Protein AF-A0A564TDM3-F1 (afdb_monomer)

Mean predicted aligned error: 14.75 Å

Radius of gyration: 19.2 Å; Cα contacts (8 Å, |Δi|>4): 178; chains: 1; bounding box: 32×37×48 Å

Solvent-accessible surface area (backbone atoms only — not comparable to full-atom values): 8973 Å² total; per-residue (Å²): 132,65,80,48,92,46,61,39,41,30,39,30,50,83,59,34,82,77,45,63,42,58,82,88,81,58,97,75,57,78,70,56,68,69,58,54,53,51,52,49,53,51,41,54,48,50,57,72,68,67,81,63,77,47,34,25,38,40,30,36,26,40,37,51,51,100,85,69,52,74,49,75,46,82,72,44,74,41,56,67,60,94,50,59,89,57,76,43,84,41,90,66,89,73,80,58,78,89,43,50,63,51,26,69,74,68,53,49,24,60,62,58,33,54,48,37,70,76,42,52,84,82,59,66,82,75,80,62,85,91,64,90,82,78,84,86,52,85,86,72,74,82,125

Sequence (143 aa):
MQLGTREIRHIILNNQVVNSSRALHSLKHTVPKSHKNIAIHMVDHIRRLGVFPANYALDLGEFIDSNGNSYIDIVELNPISCSMCYVNNSIYADVVPEIGECQRQLMMGAEFCYDAIANPKNYDMLRISNKSYTYTSDNQSQS

pLDDT: mean 72.7, std 16.94, range [35.62, 96.5]

Structure (mmCIF, N/CA/C/O backbone):
data_AF-A0A564TDM3-F1
#
_entry.id   AF-A0A564TDM3-F1
#
loop_
_atom_site.group_PDB
_atom_site.id
_atom_site.type_symbol
_atom_site.label_atom_id
_atom_site.label_alt_id
_atom_site.label_comp_id
_atom_site.label_asym_id
_atom_site.label_entity_id
_atom_site.label_seq_id
_atom_site.pdbx_PDB_ins_code
_atom_site.Cartn_x
_atom_site.Cartn_y
_atom_site.Cartn_z
_atom_site.occupancy
_atom_site.B_iso_or_equiv
_atom_site.auth_seq_id
_atom_site.auth_comp_id
_atom_site.auth_asym_id
_atom_site.auth_atom_id
_atom_site.pdbx_PDB_model_num
ATOM 1 N N . MET A 1 1 ? 19.210 -10.056 -0.519 1.00 41.56 1 MET A N 1
ATOM 2 C CA . MET A 1 1 ? 18.163 -9.198 -1.107 1.00 41.56 1 MET A CA 1
ATOM 3 C C . MET A 1 1 ? 18.502 -7.774 -0.705 1.00 41.56 1 MET A C 1
ATOM 5 O O . MET A 1 1 ? 18.620 -7.525 0.487 1.00 41.56 1 MET A O 1
ATOM 9 N N . GLN A 1 2 ? 18.814 -6.894 -1.654 1.00 42.28 2 GLN A N 1
ATOM 10 C CA . GLN A 1 2 ? 19.109 -5.495 -1.338 1.00 42.28 2 GLN A CA 1
ATOM 11 C C . GLN A 1 2 ? 17.776 -4.743 -1.288 1.00 42.28 2 GLN A C 1
ATOM 13 O O . GLN A 1 2 ? 17.009 -4.815 -2.246 1.00 42.28 2 GLN A O 1
ATOM 18 N N . LEU A 1 3 ? 17.482 -4.085 -0.163 1.00 49.91 3 LEU A N 1
ATOM 19 C CA . LEU A 1 3 ? 16.330 -3.187 -0.049 1.00 49.91 3 LEU A CA 1
ATOM 20 C C . LEU A 1 3 ? 16.433 -2.111 -1.142 1.00 49.91 3 LEU A C 1
ATOM 22 O O . LEU A 1 3 ? 17.522 -1.594 -1.405 1.00 49.91 3 LEU A O 1
ATOM 26 N N . GLY A 1 4 ? 15.312 -1.852 -1.817 1.00 53.44 4 GLY A N 1
ATOM 27 C CA . GLY A 1 4 ? 15.249 -1.021 -3.015 1.00 53.44 4 GLY A CA 1
ATOM 28 C C . GLY A 1 4 ? 15.828 0.381 -2.826 1.00 53.44 4 GLY A C 1
ATOM 29 O O . GLY A 1 4 ? 15.706 0.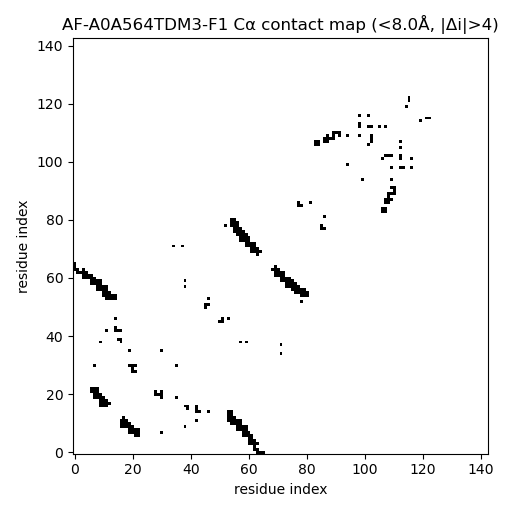987 -1.766 1.00 53.44 4 GLY A O 1
ATOM 30 N N . THR A 1 5 ? 16.464 0.925 -3.864 1.00 60.72 5 THR A N 1
ATOM 31 C CA . THR A 1 5 ? 17.122 2.248 -3.809 1.00 60.72 5 THR A CA 1
ATOM 32 C C . THR A 1 5 ? 16.169 3.408 -4.103 1.00 60.72 5 THR A C 1
ATOM 34 O O . THR A 1 5 ? 16.536 4.579 -3.957 1.00 60.72 5 THR A O 1
ATOM 37 N N . ARG A 1 6 ? 14.935 3.106 -4.527 1.00 75.44 6 ARG A N 1
ATOM 38 C CA . ARG A 1 6 ? 13.932 4.101 -4.895 1.00 75.44 6 ARG A CA 1
ATOM 39 C C . ARG A 1 6 ? 12.549 3.697 -4.414 1.00 75.44 6 ARG A C 1
ATOM 41 O O . ARG A 1 6 ? 11.948 2.778 -4.956 1.00 75.44 6 ARG A O 1
ATOM 48 N N . GLU A 1 7 ? 12.036 4.479 -3.475 1.00 80.38 7 GLU A N 1
ATOM 49 C CA . GLU A 1 7 ? 10.676 4.357 -2.962 1.00 80.38 7 GLU A CA 1
ATOM 50 C C . GLU A 1 7 ? 9.810 5.544 -3.406 1.00 80.38 7 GLU A C 1
ATOM 52 O O . GLU A 1 7 ? 10.275 6.695 -3.494 1.00 80.38 7 GLU A O 1
ATOM 57 N N . ILE A 1 8 ? 8.550 5.257 -3.730 1.00 85.94 8 ILE A N 1
ATOM 58 C CA . ILE A 1 8 ? 7.543 6.238 -4.124 1.00 85.94 8 ILE A CA 1
ATOM 59 C C . ILE A 1 8 ? 6.241 5.944 -3.387 1.00 85.94 8 ILE A C 1
ATOM 61 O O . ILE A 1 8 ? 5.686 4.855 -3.505 1.00 85.94 8 ILE A O 1
ATOM 65 N N . ARG A 1 9 ? 5.719 6.971 -2.715 1.00 88.50 9 ARG A N 1
ATOM 66 C CA . ARG A 1 9 ? 4.422 6.943 -2.052 1.00 88.50 9 ARG A CA 1
ATOM 67 C C . ARG A 1 9 ? 3.323 7.400 -2.990 1.00 88.50 9 ARG A C 1
ATOM 69 O O . ARG A 1 9 ? 3.391 8.489 -3.569 1.00 88.50 9 ARG A O 1
ATOM 76 N N . HIS A 1 10 ? 2.276 6.601 -3.087 1.00 90.06 10 HIS A N 1
ATOM 77 C CA . HIS A 1 10 ? 1.046 6.906 -3.796 1.00 90.06 10 HIS A CA 1
ATOM 78 C C . HIS A 1 10 ? -0.093 7.063 -2.791 1.00 90.06 10 HIS A C 1
ATOM 80 O O . HIS A 1 10 ? -0.281 6.223 -1.918 1.00 90.06 10 HIS A O 1
ATOM 86 N N . ILE A 1 11 ? -0.871 8.137 -2.919 1.00 90.06 11 ILE A N 1
ATOM 87 C CA . ILE A 1 11 ? -2.081 8.323 -2.112 1.00 90.06 11 ILE A CA 1
ATOM 88 C C . ILE A 1 11 ? -3.262 7.806 -2.913 1.00 90.06 11 ILE A C 1
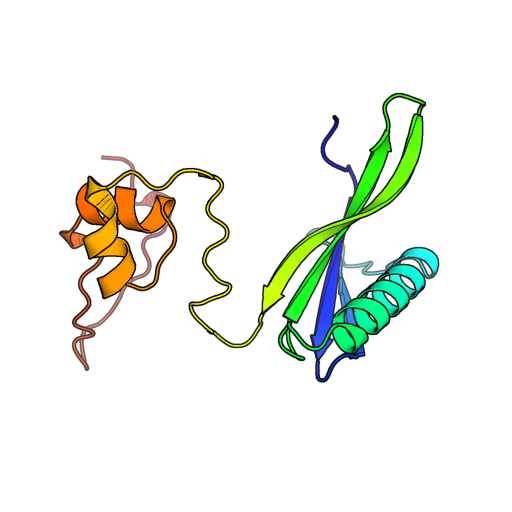ATOM 90 O O . ILE A 1 11 ? -3.494 8.266 -4.037 1.00 90.06 11 ILE A O 1
ATOM 94 N N . ILE A 1 12 ? -3.982 6.852 -2.333 1.00 92.88 12 ILE A N 1
ATOM 95 C CA . ILE A 1 12 ? -5.149 6.215 -2.926 1.00 92.88 12 ILE A CA 1
ATOM 96 C C . ILE A 1 12 ? -6.389 6.706 -2.195 1.00 92.88 12 ILE A C 1
ATOM 98 O O . ILE A 1 12 ? -6.484 6.557 -0.978 1.00 92.88 12 ILE A O 1
ATOM 102 N N . LEU A 1 13 ? -7.335 7.283 -2.934 1.00 87.69 13 LEU A N 1
ATOM 103 C CA . LEU A 1 13 ? -8.655 7.654 -2.427 1.00 87.69 13 LEU A CA 1
ATOM 104 C C . LEU A 1 13 ? -9.726 7.065 -3.338 1.00 87.69 13 LEU A C 1
ATOM 106 O O . LEU A 1 13 ? -9.625 7.170 -4.558 1.00 87.69 13 LEU A O 1
ATOM 110 N N . ASN A 1 14 ? -10.752 6.450 -2.755 1.00 89.44 14 ASN A N 1
ATOM 111 C CA . ASN A 1 14 ? -11.838 5.779 -3.468 1.00 89.44 14 ASN A CA 1
ATOM 112 C C . ASN A 1 14 ? -11.329 4.802 -4.546 1.00 89.44 14 ASN A C 1
ATOM 114 O O . ASN A 1 14 ? -11.867 4.748 -5.653 1.00 89.44 14 ASN A O 1
ATOM 118 N N . ASN A 1 15 ? -10.285 4.030 -4.224 1.00 91.31 15 ASN A N 1
ATOM 119 C CA . ASN A 1 15 ? -9.597 3.114 -5.142 1.00 91.31 15 ASN A CA 1
ATOM 120 C C . ASN A 1 15 ? -8.989 3.795 -6.384 1.00 91.31 15 ASN A C 1
ATOM 122 O O . ASN A 1 15 ? -8.912 3.187 -7.453 1.00 91.31 15 ASN A O 1
ATOM 126 N N . GLN A 1 16 ? -8.579 5.059 -6.271 1.00 92.19 16 GLN A N 1
ATOM 127 C CA . GLN A 1 16 ? -7.915 5.800 -7.340 1.00 92.19 16 GLN A CA 1
ATOM 128 C C . GLN A 1 16 ? -6.617 6.423 -6.841 1.00 92.19 16 GLN A C 1
ATOM 130 O O . GLN A 1 16 ? -6.569 6.993 -5.753 1.00 92.19 16 GLN A O 1
ATOM 135 N N . VAL A 1 17 ? -5.567 6.357 -7.662 1.00 91.56 17 VAL A N 1
ATOM 136 C CA . VAL A 1 17 ? -4.304 7.059 -7.400 1.00 91.56 17 VAL A CA 1
ATOM 137 C C . VAL A 1 17 ? -4.537 8.563 -7.569 1.00 91.56 17 VAL A C 1
ATOM 139 O O . VAL A 1 17 ? -4.666 9.042 -8.694 1.00 91.56 17 VAL A O 1
ATOM 142 N N . VAL A 1 18 ? -4.575 9.316 -6.468 1.00 88.19 18 VAL A N 1
ATOM 143 C CA . VAL A 1 18 ? -4.819 10.773 -6.486 1.00 88.19 18 VAL A CA 1
ATOM 144 C C . VAL A 1 18 ? -3.543 11.599 -6.370 1.00 88.19 18 VAL A C 1
ATOM 146 O O . VAL A 1 18 ? -3.475 12.720 -6.870 1.00 88.19 18 VAL A O 1
ATOM 149 N N . ASN A 1 19 ? -2.510 11.059 -5.724 1.00 84.88 19 ASN A N 1
ATOM 150 C CA . ASN A 1 19 ? -1.219 11.723 -5.589 1.00 84.88 19 ASN A CA 1
ATOM 151 C C . ASN A 1 19 ? -0.080 10.708 -5.700 1.00 84.88 19 ASN A C 1
ATOM 153 O O . ASN A 1 19 ? -0.256 9.514 -5.460 1.00 84.88 19 ASN A O 1
ATOM 157 N N . SER A 1 20 ? 1.094 11.170 -6.116 1.00 84.06 20 SER A N 1
ATOM 158 C CA . SER A 1 20 ? 2.308 10.360 -6.145 1.00 84.06 20 SER A CA 1
ATOM 159 C C . SER A 1 20 ? 3.494 11.255 -5.825 1.00 84.06 20 SER A C 1
ATOM 161 O O . SER A 1 20 ? 3.733 12.239 -6.527 1.00 84.06 20 SER A O 1
ATOM 163 N N . SER A 1 21 ? 4.245 10.902 -4.791 1.00 76.38 21 SER A N 1
ATOM 164 C CA . SER A 1 21 ? 5.345 11.705 -4.266 1.00 76.38 21 SER A CA 1
ATOM 165 C C . SER A 1 21 ? 6.500 10.819 -3.811 1.00 76.38 21 SER A C 1
ATOM 167 O O . SER A 1 21 ? 6.296 9.692 -3.376 1.00 76.38 21 SER A O 1
ATOM 169 N N . ARG A 1 22 ? 7.727 11.336 -3.893 1.00 65.62 22 ARG A N 1
ATOM 170 C CA . ARG A 1 22 ? 8.914 10.705 -3.294 1.00 65.62 22 ARG A CA 1
ATOM 171 C C . ARG A 1 22 ? 9.129 11.228 -1.873 1.00 65.62 22 ARG A C 1
ATOM 173 O O . ARG A 1 22 ? 8.736 12.361 -1.592 1.00 65.62 22 ARG A O 1
ATOM 180 N N . ALA A 1 23 ? 9.814 10.456 -1.031 1.00 55.00 23 ALA A N 1
ATOM 181 C CA . ALA A 1 23 ? 10.218 10.887 0.304 1.00 55.00 23 ALA A CA 1
ATOM 182 C C . ALA A 1 23 ? 11.107 12.158 0.263 1.00 55.00 23 ALA A C 1
ATOM 184 O O . ALA A 1 23 ? 12.242 12.155 -0.213 1.00 55.00 23 ALA A O 1
ATOM 185 N N . LEU A 1 24 ? 10.498 13.260 0.708 1.00 50.69 24 LEU A N 1
ATOM 186 C CA . LEU A 1 24 ? 10.999 14.467 1.389 1.00 50.69 24 LEU A CA 1
ATOM 187 C C . LEU A 1 24 ? 12.228 15.288 0.934 1.00 50.69 24 LEU A C 1
ATOM 189 O O . LEU A 1 24 ? 12.356 16.400 1.437 1.00 50.69 24 LEU A O 1
ATOM 193 N N . HIS A 1 25 ? 13.076 14.891 -0.022 1.00 43.53 25 HIS A N 1
ATOM 194 C CA . HIS A 1 25 ? 14.299 15.680 -0.321 1.00 43.53 25 HIS A CA 1
ATOM 195 C C . HIS A 1 25 ? 14.393 16.339 -1.705 1.00 43.53 25 HIS A C 1
ATOM 197 O O . HIS A 1 25 ? 15.445 16.864 -2.066 1.00 43.53 25 HIS A O 1
ATOM 203 N N . SER A 1 26 ? 13.320 16.384 -2.500 1.00 41.25 26 SER A N 1
ATOM 204 C CA . SER A 1 26 ? 13.369 17.104 -3.779 1.00 41.25 26 SER A CA 1
ATOM 205 C C . SER A 1 26 ? 12.060 17.796 -4.128 1.00 41.25 26 SER A C 1
ATOM 207 O O . SER A 1 26 ? 11.044 17.138 -4.323 1.00 41.25 26 SER A O 1
ATOM 209 N N . LEU A 1 27 ? 12.135 19.118 -4.323 1.00 42.25 27 LEU A N 1
ATOM 210 C CA . LEU A 1 27 ? 11.079 19.955 -4.910 1.00 42.25 27 LEU A CA 1
ATOM 211 C C . LEU A 1 27 ?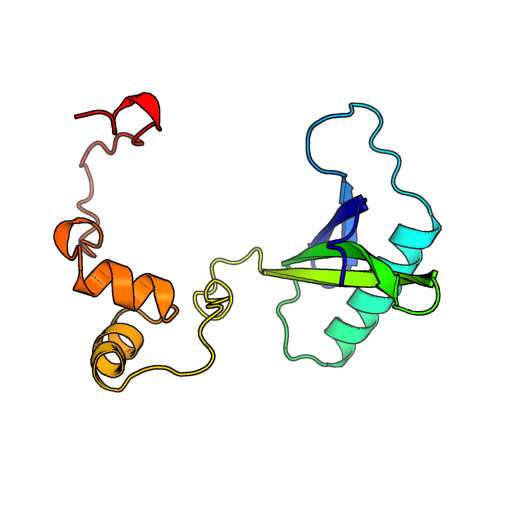 10.688 19.510 -6.336 1.00 42.25 27 LEU A C 1
ATOM 213 O O . LEU A 1 27 ? 9.633 19.888 -6.843 1.00 42.25 27 LEU A O 1
ATOM 217 N N . LYS A 1 28 ? 11.518 18.689 -7.003 1.00 46.53 28 LYS A N 1
ATOM 218 C CA . LYS A 1 28 ? 11.173 18.023 -8.267 1.00 46.53 28 LYS A CA 1
ATOM 219 C C . LYS A 1 28 ? 10.505 16.675 -7.980 1.00 46.53 28 LYS A C 1
ATOM 221 O O . LYS A 1 28 ? 11.125 15.616 -8.046 1.00 46.53 28 LYS A O 1
ATOM 226 N N . HIS A 1 29 ? 9.201 16.720 -7.727 1.00 55.22 29 HIS A N 1
ATOM 227 C CA . HIS A 1 29 ? 8.339 15.552 -7.504 1.00 55.22 29 HIS A CA 1
ATOM 228 C C . HIS A 1 29 ? 7.927 14.831 -8.804 1.00 55.22 29 HIS A C 1
ATOM 230 O O . HIS A 1 29 ? 6.780 14.411 -8.961 1.00 55.22 29 HIS A O 1
ATOM 236 N N . THR A 1 30 ? 8.830 14.677 -9.776 1.00 64.50 30 THR A N 1
ATOM 237 C CA . THR A 1 30 ? 8.480 13.958 -11.009 1.00 64.50 30 THR A CA 1
ATOM 238 C C . THR A 1 30 ? 8.585 12.453 -10.780 1.00 64.50 30 THR A C 1
ATOM 240 O O . THR A 1 30 ? 9.659 11.858 -10.861 1.00 64.50 30 THR A O 1
ATOM 243 N N . VAL A 1 31 ? 7.446 11.825 -10.490 1.00 73.50 31 VAL A N 1
ATOM 244 C CA . VAL A 1 31 ? 7.301 10.364 -10.494 1.00 73.50 31 VAL A CA 1
ATOM 245 C C . VAL A 1 31 ? 7.251 9.871 -11.948 1.00 73.50 31 VAL A C 1
ATOM 247 O O . VAL A 1 31 ? 6.426 10.383 -12.715 1.00 73.50 31 VAL A O 1
ATOM 250 N N . PRO A 1 32 ? 8.091 8.896 -12.355 1.00 81.94 32 PRO A N 1
ATOM 251 C CA . PRO A 1 32 ? 8.069 8.357 -13.712 1.00 81.94 32 PRO A CA 1
ATOM 252 C C . PRO A 1 32 ? 6.694 7.812 -14.097 1.00 81.94 32 PRO A C 1
ATOM 254 O O . PRO A 1 32 ? 5.999 7.203 -13.283 1.00 81.94 32 PRO A O 1
ATOM 257 N N . LYS A 1 33 ? 6.318 7.964 -15.371 1.00 84.56 33 LYS A N 1
ATOM 258 C CA . LYS A 1 33 ? 5.037 7.456 -15.885 1.00 84.56 33 LYS A CA 1
ATOM 259 C C . LYS A 1 33 ? 4.900 5.938 -15.706 1.00 84.56 33 LYS A C 1
ATOM 261 O O . LYS A 1 33 ? 3.815 5.472 -15.381 1.00 84.56 33 LYS A O 1
ATOM 266 N N . SER A 1 34 ? 5.994 5.187 -15.850 1.00 83.19 34 SER A N 1
ATOM 267 C CA . SER A 1 34 ? 6.020 3.736 -15.615 1.00 83.19 34 SER A CA 1
ATOM 268 C C . SER A 1 34 ? 5.582 3.366 -14.196 1.00 83.19 34 SER A C 1
ATOM 270 O O . SER A 1 34 ? 4.754 2.479 -14.033 1.00 83.19 34 SER A O 1
ATOM 272 N N . HIS A 1 35 ? 6.047 4.105 -13.186 1.00 85.88 35 HIS A N 1
ATOM 273 C CA . HIS A 1 35 ? 5.679 3.868 -11.788 1.00 85.88 35 HIS A CA 1
ATOM 274 C C . HIS A 1 35 ? 4.210 4.185 -11.532 1.00 85.88 35 HIS A C 1
ATOM 276 O O . HIS A 1 35 ? 3.516 3.408 -10.888 1.00 85.88 35 HIS A O 1
ATOM 282 N N . LYS A 1 36 ? 3.704 5.292 -12.093 1.00 88.38 36 LYS A N 1
ATOM 283 C CA . LYS A 1 36 ? 2.276 5.626 -11.993 1.00 88.38 36 LYS A CA 1
ATOM 284 C C . LYS A 1 36 ? 1.397 4.544 -12.619 1.00 88.38 36 LYS A C 1
ATOM 286 O O . LYS A 1 36 ? 0.389 4.178 -12.030 1.00 88.38 36 LYS A O 1
ATOM 291 N N . ASN A 1 37 ? 1.783 4.017 -13.782 1.00 92.81 37 ASN A N 1
ATOM 292 C CA . ASN A 1 37 ? 1.033 2.952 -14.449 1.00 92.81 37 ASN A CA 1
ATOM 293 C C . ASN A 1 37 ? 1.010 1.662 -13.616 1.00 92.81 37 ASN A C 1
ATOM 295 O O . ASN A 1 37 ? -0.035 1.026 -13.511 1.00 92.81 37 ASN A O 1
ATOM 299 N N . ILE A 1 38 ? 2.141 1.298 -13.004 1.00 93.25 38 ILE A N 1
ATOM 300 C CA . ILE A 1 38 ? 2.234 0.127 -12.122 1.00 93.25 38 ILE A CA 1
ATOM 301 C C . ILE A 1 38 ? 1.381 0.328 -10.867 1.00 93.25 38 ILE A C 1
ATOM 303 O O . ILE A 1 38 ? 0.601 -0.557 -10.526 1.00 93.25 38 ILE A O 1
ATOM 307 N N . ALA A 1 39 ? 1.435 1.509 -10.246 1.00 93.25 39 ALA A N 1
ATOM 308 C CA . ALA A 1 39 ? 0.576 1.846 -9.114 1.00 93.25 39 ALA A CA 1
ATOM 309 C C . ALA A 1 39 ? -0.913 1.720 -9.468 1.00 93.25 39 ALA A C 1
ATOM 311 O O . ALA A 1 39 ? -1.662 1.098 -8.723 1.00 93.25 39 ALA A O 1
ATOM 312 N N . ILE A 1 40 ? -1.344 2.235 -10.626 1.00 95.12 40 ILE A N 1
ATOM 313 C CA . ILE A 1 40 ? -2.732 2.088 -11.100 1.00 95.12 40 ILE A CA 1
ATOM 314 C C . ILE A 1 40 ? -3.099 0.607 -11.257 1.00 95.12 40 ILE A C 1
ATOM 316 O O . ILE A 1 40 ? -4.146 0.184 -10.773 1.00 95.12 40 ILE A O 1
ATOM 320 N N . HIS A 1 41 ? -2.227 -0.193 -11.875 1.00 95.69 41 HIS A N 1
ATOM 321 C CA . HIS A 1 41 ? -2.458 -1.626 -12.050 1.00 95.69 41 HIS A CA 1
ATOM 322 C C . HIS A 1 41 ? -2.593 -2.369 -10.708 1.00 95.69 41 HIS A C 1
ATOM 324 O O . HIS A 1 41 ? -3.492 -3.198 -10.546 1.00 95.69 41 HIS A O 1
ATOM 330 N N . MET A 1 42 ? -1.734 -2.059 -9.733 1.00 94.88 42 MET A N 1
ATOM 331 C CA . MET A 1 42 ? -1.788 -2.638 -8.387 1.00 94.88 42 MET A CA 1
ATOM 332 C C . MET A 1 42 ? -3.049 -2.213 -7.633 1.00 94.88 42 MET A C 1
ATOM 334 O O . MET A 1 42 ? -3.712 -3.057 -7.037 1.00 94.88 42 MET A O 1
ATOM 338 N N . VAL A 1 43 ? -3.440 -0.938 -7.709 1.00 95.12 43 VAL A N 1
ATOM 339 C CA . VAL A 1 43 ? -4.684 -0.434 -7.103 1.00 95.12 43 VAL A CA 1
ATOM 340 C C . VAL A 1 43 ? -5.909 -1.110 -7.713 1.00 95.12 43 VAL A C 1
ATOM 342 O O . VAL A 1 43 ? -6.795 -1.542 -6.981 1.00 95.12 43 VAL A O 1
ATOM 345 N N . ASP A 1 44 ? -5.951 -1.279 -9.036 1.00 96.50 44 ASP A N 1
ATOM 346 C CA . ASP A 1 44 ? -7.027 -2.017 -9.702 1.00 96.50 44 ASP A CA 1
ATOM 347 C C . ASP A 1 44 ? -7.081 -3.482 -9.247 1.00 96.50 44 ASP A C 1
ATOM 349 O O . ASP A 1 44 ? -8.169 -4.047 -9.112 1.00 96.50 44 ASP A O 1
ATOM 353 N N . HIS A 1 45 ? -5.924 -4.107 -9.010 1.00 95.06 45 HIS A N 1
ATOM 354 C CA . HIS A 1 45 ? -5.851 -5.459 -8.468 1.00 95.06 45 HIS A CA 1
ATOM 355 C C . HIS A 1 45 ? -6.381 -5.522 -7.028 1.00 95.06 45 HIS A C 1
ATOM 357 O O . HIS A 1 45 ? -7.300 -6.297 -6.772 1.00 95.06 45 HIS A O 1
ATOM 363 N N . ILE A 1 46 ? -5.899 -4.658 -6.129 1.00 92.62 46 ILE A N 1
ATOM 364 C CA . ILE A 1 46 ? -6.354 -4.565 -4.731 1.00 92.62 46 ILE A CA 1
ATOM 365 C C . ILE A 1 46 ? -7.865 -4.305 -4.663 1.00 92.62 46 ILE A C 1
ATOM 367 O O . ILE A 1 46 ? -8.583 -5.000 -3.943 1.00 92.62 46 ILE A O 1
ATOM 371 N N . ARG A 1 47 ? -8.377 -3.374 -5.480 1.00 93.56 47 ARG A N 1
ATOM 372 C CA . ARG A 1 47 ? -9.815 -3.091 -5.587 1.00 93.56 47 ARG A CA 1
ATOM 373 C C . ARG A 1 47 ? -10.615 -4.340 -5.949 1.00 93.56 47 ARG A C 1
ATOM 375 O O . ARG A 1 47 ? -11.669 -4.571 -5.368 1.00 93.56 47 ARG A O 1
ATOM 382 N N . ARG A 1 48 ? -10.145 -5.130 -6.923 1.00 94.69 48 ARG A N 1
ATOM 383 C CA . ARG A 1 48 ? -10.830 -6.359 -7.364 1.00 94.69 48 ARG A CA 1
ATOM 384 C C . ARG A 1 48 ? -10.847 -7.44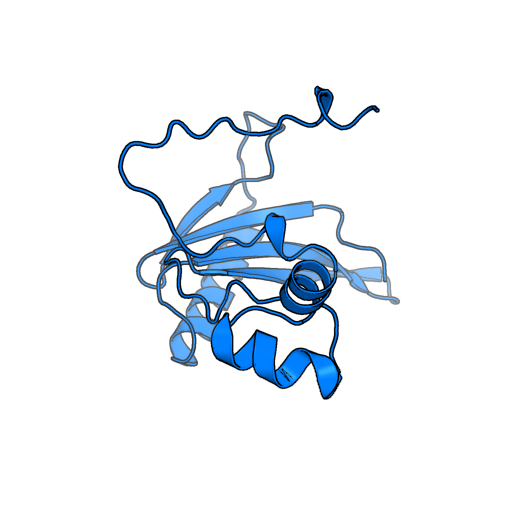6 -6.293 1.00 94.69 48 ARG A C 1
ATOM 386 O O . ARG A 1 48 ? -11.787 -8.231 -6.288 1.00 94.69 48 ARG A O 1
ATOM 393 N N . LEU A 1 49 ? -9.848 -7.490 -5.408 1.00 91.19 49 LEU A N 1
ATOM 394 C CA . LEU A 1 49 ? -9.852 -8.422 -4.279 1.00 91.19 49 LEU A CA 1
ATOM 395 C C . LEU A 1 49 ? -10.963 -8.089 -3.273 1.00 91.19 49 LEU A C 1
ATOM 397 O O . LEU A 1 49 ? -11.498 -8.993 -2.644 1.00 91.19 49 LEU A O 1
ATOM 401 N N . GLY A 1 50 ? -11.324 -6.809 -3.120 1.00 85.81 50 GLY A N 1
ATOM 402 C CA . GLY A 1 50 ? -12.446 -6.377 -2.275 1.00 85.81 50 GLY A CA 1
ATOM 403 C C . GLY A 1 50 ? -12.222 -6.533 -0.765 1.00 85.81 50 GLY A C 1
ATOM 404 O O . GLY A 1 50 ? -13.158 -6.353 0.007 1.00 85.81 50 GLY A O 1
ATOM 405 N N . VAL A 1 51 ? -10.997 -6.861 -0.342 1.00 84.06 51 VAL A N 1
ATOM 406 C CA . VAL A 1 51 ? -10.636 -7.121 1.065 1.00 84.06 51 VAL A CA 1
ATOM 407 C C . VAL A 1 51 ? -9.928 -5.952 1.751 1.00 84.06 51 VAL A C 1
ATOM 409 O O . VAL A 1 51 ? -9.783 -5.970 2.968 1.00 84.06 51 VAL A O 1
ATOM 412 N N . PHE A 1 52 ? -9.482 -4.943 0.996 1.00 84.56 52 PHE A N 1
ATOM 413 C CA . PHE A 1 52 ? -8.709 -3.813 1.517 1.00 84.56 52 PHE A CA 1
ATOM 414 C C . PHE A 1 52 ? -9.518 -2.505 1.468 1.00 84.56 52 PHE A C 1
ATOM 416 O O . PHE A 1 52 ? -10.369 -2.354 0.584 1.00 84.56 52 PHE A O 1
ATOM 423 N N . PRO A 1 53 ? -9.281 -1.540 2.377 1.00 85.88 53 PRO A N 1
ATOM 424 C CA . PRO A 1 53 ? -9.983 -0.262 2.365 1.00 85.88 53 PRO A CA 1
ATOM 425 C C . PRO A 1 53 ? -9.748 0.516 1.070 1.00 85.88 53 PRO A C 1
ATOM 427 O O . PRO A 1 53 ? -8.684 0.443 0.464 1.00 85.88 53 PRO A O 1
ATOM 430 N N . ALA A 1 54 ? -10.719 1.344 0.686 1.00 87.56 54 ALA A N 1
ATOM 431 C CA . ALA A 1 54 ? -10.628 2.141 -0.539 1.00 87.56 54 ALA A CA 1
ATOM 432 C C . ALA A 1 54 ? -9.678 3.353 -0.438 1.00 87.56 54 ALA A C 1
ATOM 434 O O . ALA A 1 54 ? -9.394 3.989 -1.455 1.00 87.56 54 ALA A O 1
ATOM 435 N N . ASN A 1 55 ? -9.221 3.685 0.777 1.00 88.44 55 ASN A N 1
ATOM 436 C CA . ASN A 1 55 ? -8.401 4.858 1.077 1.00 88.44 55 ASN A CA 1
ATOM 437 C C . ASN A 1 55 ? -7.137 4.439 1.838 1.00 88.44 55 ASN A C 1
ATOM 439 O O . ASN A 1 55 ? -7.228 4.013 2.992 1.00 88.44 55 ASN A O 1
ATOM 443 N N . TYR A 1 56 ? -5.969 4.559 1.212 1.00 89.88 56 TYR A N 1
ATOM 444 C CA . TYR A 1 56 ? -4.695 4.100 1.769 1.00 89.88 56 TYR A CA 1
ATOM 445 C C . TYR A 1 56 ? -3.498 4.794 1.110 1.00 89.88 56 TYR A C 1
ATOM 447 O O . TYR A 1 56 ? -3.592 5.308 -0.004 1.00 89.88 56 TYR A O 1
ATOM 455 N N . ALA A 1 57 ? -2.365 4.818 1.801 1.00 90.50 57 ALA A N 1
ATOM 456 C CA . ALA A 1 57 ? -1.060 5.040 1.208 1.00 90.50 57 ALA A CA 1
ATOM 457 C C . ALA A 1 57 ? -0.519 3.708 0.669 1.00 90.50 57 ALA A C 1
ATOM 459 O O . ALA A 1 57 ? -0.613 2.670 1.325 1.00 90.50 57 ALA A O 1
ATOM 460 N N . LEU A 1 58 ? 0.004 3.756 -0.549 1.00 91.31 58 LEU A N 1
ATOM 461 C CA . LEU A 1 58 ? 0.649 2.654 -1.250 1.00 91.31 58 LEU A CA 1
ATOM 462 C C . LEU A 1 58 ? 2.099 3.049 -1.505 1.00 91.31 58 LEU A C 1
ATOM 464 O O . LEU A 1 58 ? 2.349 3.950 -2.309 1.00 91.31 58 LEU A O 1
ATOM 468 N N . ASP A 1 59 ? 3.030 2.363 -0.861 1.00 88.19 59 ASP A N 1
ATOM 469 C CA . ASP A 1 59 ? 4.456 2.591 -1.054 1.00 88.19 59 ASP A CA 1
ATOM 470 C C . ASP A 1 59 ? 5.016 1.523 -1.987 1.00 88.19 59 ASP A C 1
ATOM 472 O O . ASP A 1 59 ? 4.878 0.323 -1.745 1.00 88.19 59 ASP A O 1
ATOM 476 N N . LEU A 1 60 ? 5.607 1.970 -3.095 1.00 87.56 60 LEU A N 1
ATOM 477 C CA . LEU A 1 60 ? 6.224 1.111 -4.100 1.00 87.56 60 LEU A CA 1
ATOM 478 C C . LEU A 1 60 ? 7.734 1.298 -4.107 1.00 87.56 60 LEU A C 1
ATOM 480 O O . LEU A 1 60 ? 8.221 2.431 -4.100 1.00 87.56 60 LEU A O 1
ATOM 484 N N . GLY A 1 61 ? 8.455 0.186 -4.203 1.00 86.12 61 GLY A N 1
ATOM 485 C CA . GLY A 1 61 ? 9.911 0.139 -4.276 1.00 86.12 61 GLY A CA 1
ATOM 486 C C . GLY A 1 61 ? 10.396 -0.464 -5.591 1.00 86.12 61 GLY A C 1
ATOM 487 O O . GLY A 1 61 ? 9.777 -1.386 -6.118 1.00 86.12 61 GLY A O 1
ATOM 488 N N . GLU A 1 62 ? 11.509 0.044 -6.122 1.00 85.44 62 GLU A N 1
ATOM 489 C CA . GLU A 1 62 ? 12.289 -0.646 -7.159 1.00 85.44 62 GLU A CA 1
ATOM 490 C C . GLU A 1 62 ? 13.211 -1.691 -6.499 1.00 85.44 62 GLU A C 1
ATOM 492 O O . GLU A 1 62 ? 14.086 -1.341 -5.707 1.00 85.44 62 GLU A O 1
ATOM 497 N N . PHE A 1 63 ? 13.045 -2.963 -6.852 1.00 81.94 63 PHE A N 1
ATOM 498 C CA . PHE A 1 63 ? 13.826 -4.100 -6.366 1.00 81.94 63 PHE A CA 1
ATOM 499 C C . PHE A 1 63 ? 14.726 -4.661 -7.469 1.00 81.94 63 PHE A C 1
ATOM 501 O O . PHE A 1 63 ? 14.476 -4.453 -8.659 1.00 81.94 63 PHE A O 1
ATOM 508 N N . ILE A 1 64 ? 15.775 -5.382 -7.065 1.00 81.56 64 ILE A N 1
ATOM 509 C CA . ILE A 1 64 ? 16.674 -6.128 -7.952 1.00 81.56 64 ILE A CA 1
ATOM 510 C C . ILE A 1 64 ? 16.767 -7.565 -7.426 1.00 81.56 64 ILE A C 1
ATOM 512 O O . ILE A 1 64 ? 17.081 -7.776 -6.250 1.00 81.56 64 ILE A O 1
ATOM 516 N N . ASP A 1 65 ? 16.474 -8.547 -8.280 1.00 79.44 65 ASP A N 1
ATOM 517 C CA . ASP A 1 65 ? 16.585 -9.968 -7.937 1.00 79.44 65 ASP A CA 1
ATOM 518 C C . ASP A 1 65 ? 18.046 -10.466 -7.961 1.00 79.44 65 ASP A C 1
ATOM 520 O O . ASP A 1 65 ? 18.985 -9.749 -8.314 1.00 79.44 65 ASP A O 1
ATOM 524 N N . SER A 1 66 ? 18.264 -11.729 -7.590 1.00 80.25 66 SER A N 1
ATOM 525 C CA . SER A 1 66 ? 19.596 -12.351 -7.607 1.00 80.25 66 SER A CA 1
ATOM 526 C C . SER A 1 66 ? 20.212 -12.492 -9.005 1.00 80.25 66 SER A C 1
ATOM 528 O O . SER A 1 66 ? 21.412 -12.728 -9.112 1.00 80.25 66 SER A O 1
ATOM 530 N N . ASN A 1 67 ? 19.407 -12.369 -10.061 1.00 86.38 67 ASN A N 1
ATOM 531 C CA . ASN A 1 67 ? 19.831 -12.446 -11.457 1.00 86.38 67 ASN A CA 1
ATOM 532 C C . ASN A 1 67 ? 20.117 -11.054 -12.050 1.00 86.38 67 ASN A C 1
ATOM 534 O O . ASN A 1 67 ? 20.506 -10.952 -13.211 1.00 86.38 67 ASN A O 1
ATOM 538 N N . GLY A 1 68 ? 19.925 -9.984 -11.270 1.00 81.38 68 GLY A N 1
ATOM 539 C CA . GLY A 1 68 ? 20.092 -8.603 -11.710 1.00 81.38 68 GLY A CA 1
ATOM 540 C C . GLY A 1 68 ? 18.874 -8.014 -12.429 1.00 81.38 68 GLY A C 1
ATOM 541 O O . GLY A 1 68 ? 18.974 -6.911 -12.966 1.00 81.38 68 GLY A O 1
ATOM 542 N N . ASN A 1 69 ? 17.726 -8.698 -12.446 1.00 83.38 69 ASN A N 1
ATOM 543 C CA . ASN A 1 69 ? 16.502 -8.149 -13.024 1.00 83.38 69 ASN A CA 1
ATOM 544 C C . ASN A 1 69 ? 15.874 -7.143 -12.064 1.00 83.38 69 ASN A C 1
ATOM 546 O O . ASN A 1 69 ? 15.704 -7.431 -10.878 1.00 83.38 69 ASN A O 1
ATOM 550 N N . SER A 1 70 ? 15.473 -5.985 -12.591 1.00 83.75 70 SER A N 1
ATOM 551 C CA . SER A 1 70 ? 14.759 -4.975 -11.815 1.00 83.75 70 SER A CA 1
ATOM 552 C C . SER A 1 70 ? 13.247 -5.087 -11.992 1.00 83.75 70 SER A C 1
ATOM 554 O O . SER A 1 70 ? 12.754 -5.279 -13.105 1.00 83.75 70 SER A O 1
ATOM 556 N N . TYR A 1 71 ? 12.512 -4.937 -10.893 1.00 86.00 71 TYR A N 1
ATOM 557 C CA . TYR A 1 71 ? 11.052 -4.921 -10.867 1.00 86.00 71 TYR A CA 1
ATOM 558 C C . TYR A 1 71 ? 10.543 -3.941 -9.805 1.00 86.00 71 TYR A C 1
ATOM 560 O O . TYR A 1 71 ? 11.291 -3.533 -8.922 1.00 86.00 71 TYR A O 1
ATOM 568 N N . ILE A 1 72 ? 9.279 -3.528 -9.907 1.00 87.50 72 ILE A N 1
ATOM 569 C CA . ILE A 1 72 ? 8.635 -2.643 -8.926 1.00 87.50 72 ILE A CA 1
ATOM 570 C C . ILE A 1 72 ? 7.577 -3.443 -8.189 1.00 87.50 72 ILE A C 1
ATOM 572 O O . ILE A 1 72 ? 6.734 -4.066 -8.838 1.00 87.50 72 ILE A O 1
ATOM 576 N N . ASP A 1 73 ? 7.610 -3.391 -6.863 1.00 87.56 73 ASP A N 1
ATOM 577 C CA . ASP A 1 73 ? 6.655 -4.097 -6.014 1.00 87.56 73 ASP A CA 1
ATOM 578 C C . ASP A 1 73 ? 6.221 -3.253 -4.810 1.00 87.56 73 ASP A C 1
ATOM 580 O O . ASP A 1 73 ? 6.768 -2.176 -4.547 1.00 87.56 73 ASP A O 1
ATOM 584 N N . ILE A 1 74 ? 5.206 -3.740 -4.106 1.00 88.19 74 ILE A N 1
ATOM 585 C CA . ILE A 1 74 ? 4.664 -3.137 -2.896 1.00 88.19 74 ILE A CA 1
ATOM 586 C C . ILE A 1 74 ? 5.675 -3.291 -1.759 1.00 88.19 74 ILE A C 1
ATOM 588 O O . ILE A 1 74 ? 6.060 -4.398 -1.396 1.00 88.19 74 ILE A O 1
ATOM 592 N N . VAL A 1 75 ? 6.076 -2.159 -1.187 1.00 85.00 75 VAL A N 1
ATOM 593 C CA . VAL A 1 75 ? 6.834 -2.092 0.066 1.00 85.00 75 VAL A CA 1
ATOM 594 C C . VAL A 1 75 ? 5.862 -2.075 1.237 1.00 85.00 75 VAL A C 1
ATOM 596 O O . VAL A 1 75 ? 6.022 -2.843 2.180 1.00 85.00 75 VAL A O 1
ATOM 599 N N . GLU A 1 76 ? 4.836 -1.222 1.164 1.00 84.94 76 GLU A N 1
ATOM 600 C CA . GLU A 1 76 ? 3.915 -1.010 2.277 1.00 84.94 76 GLU A CA 1
ATOM 601 C C . GLU A 1 76 ? 2.505 -0.623 1.804 1.00 84.94 76 GLU A C 1
ATOM 603 O O . GLU A 1 76 ? 2.315 0.066 0.795 1.00 84.94 76 GLU A O 1
ATOM 608 N N . LEU A 1 77 ? 1.502 -1.068 2.564 1.00 87.25 77 LEU A N 1
ATOM 609 C CA . LEU A 1 77 ? 0.100 -0.686 2.421 1.00 87.25 77 LEU A CA 1
ATOM 610 C C . LEU A 1 77 ? -0.408 -0.141 3.753 1.00 87.25 77 LEU A C 1
ATOM 612 O O . LEU A 1 77 ? -0.499 -0.882 4.726 1.00 87.25 77 LEU A O 1
ATOM 616 N N . ASN A 1 78 ? -0.810 1.128 3.766 1.00 85.19 78 ASN A N 1
ATOM 617 C CA . ASN A 1 78 ? -1.189 1.842 4.983 1.00 85.19 78 ASN A CA 1
ATOM 618 C C . ASN A 1 78 ? -2.547 2.532 4.829 1.00 85.19 78 ASN A C 1
ATOM 620 O O . ASN A 1 78 ? -2.624 3.612 4.240 1.00 85.19 78 ASN A O 1
ATOM 624 N N . PRO A 1 79 ? -3.649 1.960 5.333 1.00 84.62 79 PRO A N 1
ATOM 625 C CA . PRO A 1 79 ? -4.957 2.606 5.300 1.00 84.62 79 PRO A CA 1
ATOM 626 C C . PRO A 1 79 ? -4.951 3.982 5.956 1.00 84.62 79 PRO A C 1
ATOM 628 O O . PRO A 1 79 ? -4.377 4.181 7.021 1.00 84.62 79 PRO A O 1
ATOM 631 N N . ILE A 1 80 ? -5.599 4.947 5.299 1.00 78.06 80 ILE A N 1
ATOM 632 C CA . ILE A 1 80 ? -5.664 6.337 5.781 1.00 78.06 80 ILE A CA 1
ATOM 633 C C . ILE A 1 80 ? -6.655 6.453 6.938 1.00 78.06 80 ILE A C 1
ATOM 635 O O . ILE A 1 80 ? -6.465 7.255 7.850 1.00 78.06 80 ILE A O 1
ATOM 639 N N . SER A 1 81 ? -7.736 5.668 6.908 1.00 63.62 81 SER A N 1
ATOM 640 C CA . SER A 1 81 ? -8.592 5.543 8.080 1.00 63.62 81 SER A CA 1
ATOM 641 C C . SER A 1 81 ? -7.807 4.837 9.180 1.00 63.62 81 SER A C 1
ATOM 643 O O . SER A 1 81 ? -7.250 3.769 8.935 1.00 63.62 81 SER A O 1
ATOM 645 N N .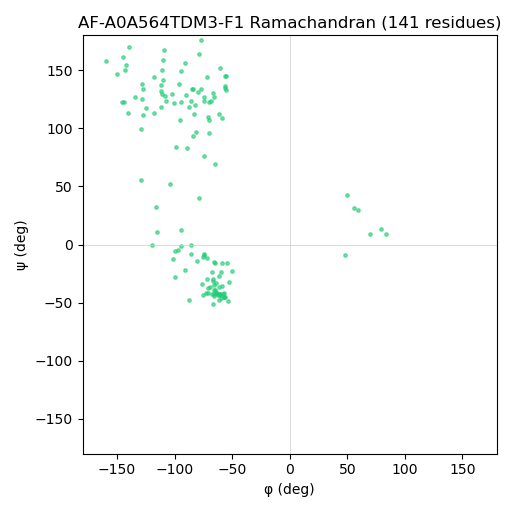 CYS A 1 82 ? -7.816 5.406 10.389 1.00 50.91 82 CYS A N 1
ATOM 646 C CA . CYS A 1 82 ? -7.302 4.780 11.607 1.00 50.91 82 CYS A CA 1
ATOM 647 C C . CYS A 1 82 ? -8.151 3.548 11.962 1.00 50.91 82 CYS A C 1
ATOM 649 O O . CYS A 1 82 ? -8.938 3.552 12.905 1.00 50.91 82 CYS A O 1
ATOM 651 N N . SER A 1 83 ? -8.064 2.501 11.156 1.00 45.03 83 SER A N 1
ATOM 652 C CA . SER A 1 83 ? -8.666 1.209 11.419 1.00 45.03 83 SER A CA 1
ATOM 653 C C . SER A 1 83 ? -7.564 0.372 12.053 1.00 45.03 83 SER A C 1
ATOM 655 O O . SER A 1 83 ? -6.617 -0.014 11.373 1.00 45.03 83 SER A O 1
ATOM 657 N N . MET A 1 84 ? -7.664 0.133 13.366 1.00 43.38 84 MET A N 1
ATOM 658 C CA . MET A 1 84 ? -6.650 -0.576 14.171 1.00 43.38 84 MET A CA 1
ATOM 659 C C . MET A 1 84 ? -6.207 -1.922 13.565 1.00 43.38 84 MET A C 1
ATOM 661 O O . MET A 1 84 ? -5.102 -2.380 13.822 1.00 43.38 84 MET A O 1
ATOM 665 N N . CYS A 1 85 ? -7.033 -2.534 12.709 1.00 46.12 85 CYS A N 1
ATOM 666 C CA . CYS A 1 85 ? -6.714 -3.769 11.994 1.00 46.12 85 CYS A CA 1
ATOM 667 C C . CYS A 1 85 ? -5.577 -3.662 10.961 1.00 46.12 85 CYS A C 1
ATOM 669 O O . CYS A 1 85 ? -5.073 -4.703 10.554 1.00 46.12 85 CYS A O 1
ATOM 671 N N . TYR A 1 86 ? -5.156 -2.460 10.552 1.00 47.91 86 TYR A N 1
ATOM 672 C CA . TYR A 1 86 ? -4.095 -2.272 9.548 1.00 47.91 86 TYR A CA 1
ATOM 673 C C . TYR A 1 86 ? -2.8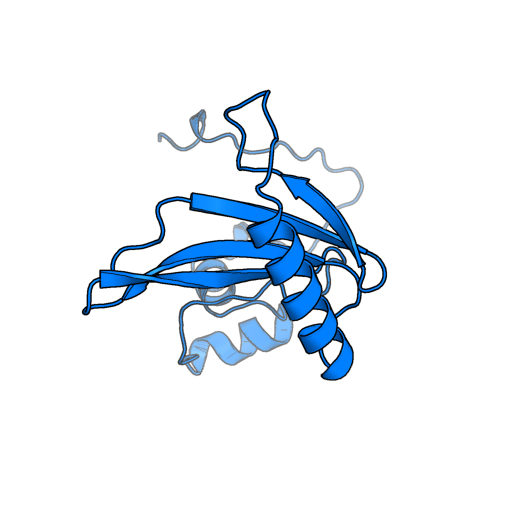71 -1.498 10.052 1.00 47.91 86 TYR A C 1
ATOM 675 O O . TYR A 1 86 ? -1.918 -1.315 9.309 1.00 47.91 86 TYR A O 1
ATOM 683 N N . VAL A 1 87 ? -2.878 -1.069 11.318 1.00 48.28 87 VAL A N 1
ATOM 684 C CA . VAL A 1 87 ? -1.719 -0.443 11.990 1.00 48.28 87 VAL A CA 1
ATOM 685 C C . VAL A 1 87 ? -0.786 -1.516 12.593 1.00 48.28 87 VAL A C 1
ATOM 687 O O . VAL A 1 87 ? 0.258 -1.208 13.153 1.00 48.28 87 VAL A O 1
ATOM 690 N N . ASN A 1 88 ? -1.133 -2.799 12.437 1.00 51.12 88 ASN A N 1
ATOM 691 C CA . ASN A 1 88 ? -0.444 -3.943 13.040 1.00 51.12 88 ASN A CA 1
ATOM 692 C C . ASN A 1 88 ? 0.427 -4.725 12.058 1.00 51.12 88 ASN A C 1
ATOM 694 O O . ASN A 1 88 ? 0.332 -5.951 11.984 1.00 51.12 88 ASN A O 1
ATOM 698 N N . ASN A 1 89 ? 1.312 -4.043 11.338 1.00 51.53 89 ASN A N 1
ATOM 699 C CA . ASN A 1 89 ? 2.423 -4.724 10.678 1.00 51.53 89 ASN A CA 1
ATOM 700 C C . ASN A 1 89 ? 3.456 -5.113 11.744 1.00 51.53 89 ASN A C 1
ATOM 702 O O . ASN A 1 89 ? 4.468 -4.445 11.901 1.00 51.53 89 ASN A O 1
ATOM 706 N N . SER A 1 90 ? 3.183 -6.163 12.523 1.00 52.72 90 SER A N 1
ATOM 707 C CA . SER A 1 90 ? 4.217 -6.742 13.379 1.00 52.72 90 SER A CA 1
ATOM 708 C C . SER A 1 90 ? 5.118 -7.634 12.533 1.00 52.72 90 SER A C 1
ATOM 710 O O . SER A 1 90 ? 4.622 -8.494 11.808 1.00 52.72 90 SER A O 1
ATOM 712 N N . ILE A 1 91 ? 6.437 -7.469 12.649 1.00 52.50 91 ILE A N 1
ATOM 713 C CA . ILE A 1 91 ? 7.400 -8.364 11.985 1.00 52.50 91 ILE A CA 1
ATOM 714 C C . ILE A 1 91 ? 7.456 -9.759 12.632 1.00 52.50 91 ILE A C 1
ATOM 716 O O . ILE A 1 91 ? 8.070 -10.672 12.079 1.00 52.50 91 ILE A O 1
ATOM 720 N N . TYR A 1 92 ? 6.842 -9.937 13.808 1.00 56.59 92 TYR A N 1
ATOM 721 C CA . TYR A 1 92 ? 6.782 -11.219 14.502 1.00 56.59 92 TYR A CA 1
ATOM 722 C C . TYR A 1 92 ? 5.639 -12.071 13.946 1.00 56.59 92 TYR A C 1
ATOM 724 O O . TYR A 1 92 ? 4.465 -11.754 14.128 1.00 56.59 92 TYR A O 1
ATOM 732 N N . ALA A 1 93 ? 6.005 -13.169 13.280 1.00 54.62 93 ALA A N 1
ATOM 733 C CA . ALA A 1 93 ? 5.06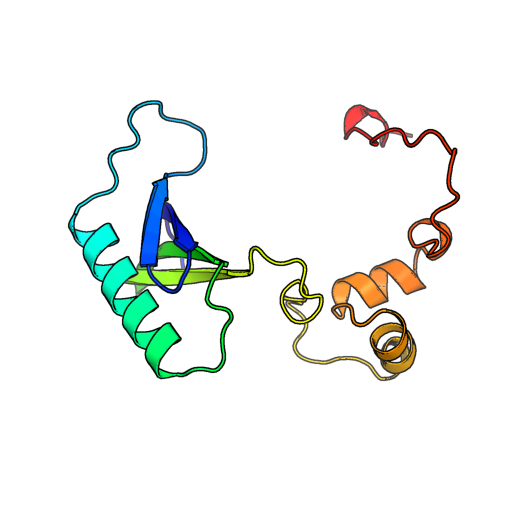0 -14.134 12.718 1.00 54.62 93 ALA A CA 1
ATOM 734 C C . ALA A 1 93 ? 4.351 -14.977 13.795 1.00 54.62 93 ALA A C 1
ATOM 736 O O . ALA A 1 93 ? 3.199 -15.362 13.608 1.00 54.62 93 ALA A O 1
ATOM 737 N N . ASP A 1 94 ? 5.022 -15.218 14.926 1.00 61.78 94 ASP A N 1
ATOM 738 C CA . ASP A 1 94 ? 4.524 -16.045 16.022 1.00 61.78 94 ASP A CA 1
ATOM 739 C C . ASP A 1 94 ? 4.228 -15.188 17.260 1.00 61.78 94 ASP A C 1
ATOM 741 O O . ASP A 1 94 ? 5.107 -14.544 17.841 1.00 61.78 94 ASP A O 1
ATOM 745 N N . VAL A 1 95 ? 2.963 -15.187 17.674 1.00 63.31 95 VAL A N 1
ATOM 746 C CA . VAL A 1 95 ? 2.492 -14.539 18.902 1.00 63.31 95 VAL A CA 1
ATOM 747 C C . VAL A 1 95 ? 2.650 -15.534 20.051 1.00 63.31 95 VAL A C 1
ATOM 749 O O . VAL A 1 95 ? 2.032 -16.600 20.034 1.00 63.31 95 VAL A O 1
ATOM 752 N N . VAL A 1 96 ? 3.458 -15.205 21.062 1.00 75.06 96 VAL A N 1
ATOM 753 C CA . VAL A 1 96 ? 3.586 -16.054 22.257 1.00 75.06 96 VAL A CA 1
ATOM 754 C C . VAL A 1 96 ? 2.315 -15.962 23.125 1.00 75.06 96 VAL A C 1
ATOM 756 O O . VAL A 1 96 ? 1.704 -14.889 23.198 1.00 75.06 96 VAL A O 1
ATOM 759 N N . PRO A 1 97 ? 1.864 -17.050 23.778 1.00 78.38 97 PRO A N 1
ATOM 760 C CA . PRO A 1 97 ? 0.609 -17.060 24.542 1.00 78.38 97 PRO A CA 1
ATOM 761 C C . PRO A 1 97 ? 0.482 -15.933 25.579 1.00 78.38 97 PRO A C 1
ATOM 763 O O . PRO A 1 97 ? -0.615 -15.427 25.823 1.00 78.38 97 PRO A O 1
ATOM 766 N N . GLU A 1 98 ? 1.608 -15.516 26.152 1.00 78.50 98 GLU A N 1
ATOM 767 C CA . GLU A 1 98 ? 1.740 -14.503 27.195 1.00 78.50 98 GLU A CA 1
ATOM 768 C C . GLU A 1 98 ? 1.246 -13.121 26.752 1.00 78.50 98 GLU A C 1
ATOM 770 O O . GLU A 1 98 ? 0.776 -12.347 27.585 1.00 78.50 98 GLU A O 1
ATOM 775 N N . ILE A 1 99 ? 1.290 -12.815 25.449 1.00 78.31 99 ILE A N 1
ATOM 776 C CA . ILE A 1 99 ? 0.815 -11.530 24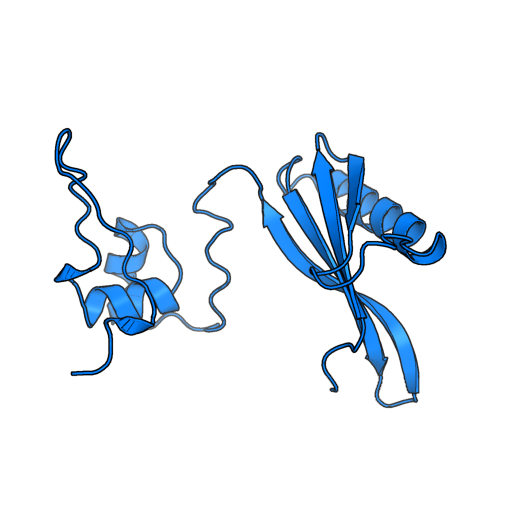.918 1.00 78.31 99 ILE A CA 1
ATOM 777 C C . ILE A 1 99 ? -0.614 -11.596 24.366 1.00 78.31 99 ILE A C 1
ATOM 779 O O . ILE A 1 99 ? -1.183 -10.566 24.007 1.00 78.31 99 ILE A O 1
ATOM 783 N N . GLY A 1 100 ? -1.231 -12.782 24.336 1.00 78.00 100 GLY A N 1
ATOM 784 C CA . GLY A 1 100 ? -2.536 -12.995 23.706 1.00 78.00 100 GLY A CA 1
ATOM 785 C C . GLY A 1 100 ? -3.683 -12.223 24.367 1.00 78.00 100 GLY A C 1
ATOM 786 O O . GLY A 1 100 ? -4.601 -11.778 23.680 1.00 78.00 100 GLY A O 1
ATOM 787 N N . GLU A 1 101 ? -3.641 -12.023 25.687 1.00 80.44 101 GLU A N 1
ATOM 788 C CA . GLU A 1 101 ? -4.642 -11.204 26.386 1.00 80.44 101 GLU A CA 1
ATOM 789 C C . GLU A 1 101 ? -4.456 -9.709 26.096 1.00 80.44 101 GLU A C 1
ATOM 791 O O . GLU A 1 101 ? -5.424 -9.014 25.798 1.00 80.44 101 GLU A O 1
ATOM 796 N N . CYS A 1 102 ? -3.209 -9.231 26.086 1.00 75.62 102 CYS A N 1
ATOM 797 C CA . CYS A 1 102 ? -2.871 -7.854 25.724 1.00 75.62 102 CYS A CA 1
ATOM 798 C C . CYS A 1 102 ? -3.295 -7.540 24.280 1.00 75.62 102 CYS A C 1
ATOM 800 O O . CYS A 1 102 ? -3.916 -6.511 24.019 1.00 75.62 102 CYS A O 1
ATOM 802 N N . GLN A 1 103 ? -3.052 -8.472 23.356 1.00 73.06 103 GLN A N 1
ATOM 803 C CA . GLN A 1 103 ? -3.477 -8.357 21.966 1.00 73.06 103 GLN A CA 1
ATOM 804 C C . GLN A 1 103 ? -5.002 -8.282 21.830 1.00 73.06 103 GLN A C 1
ATOM 806 O O . GLN A 1 103 ? -5.499 -7.454 21.071 1.00 73.06 103 GLN A O 1
ATOM 811 N N . ARG A 1 104 ? -5.759 -9.093 22.582 1.00 74.38 104 ARG A N 1
ATOM 812 C CA . ARG A 1 104 ? -7.233 -9.026 22.591 1.00 74.38 104 ARG A CA 1
ATOM 813 C C . ARG A 1 104 ? -7.763 -7.709 23.152 1.00 74.38 104 ARG A C 1
ATOM 815 O O . ARG A 1 104 ? -8.753 -7.195 22.644 1.00 74.38 104 ARG A O 1
ATOM 822 N N . GLN A 1 105 ? -7.133 -7.183 24.198 1.00 70.81 105 GLN A N 1
ATOM 823 C CA . GLN A 1 105 ? -7.583 -5.958 24.861 1.00 70.81 105 GLN A CA 1
ATOM 824 C C . GLN A 1 105 ? -7.252 -4.701 24.056 1.00 70.81 105 GLN A C 1
ATOM 826 O O . GLN A 1 105 ? -8.087 -3.806 23.939 1.00 70.81 105 GLN A O 1
ATOM 831 N N . LEU A 1 106 ? -6.040 -4.631 23.506 1.00 69.06 106 LEU A N 1
ATOM 832 C CA . LEU A 1 106 ? -5.550 -3.450 22.798 1.00 69.06 106 LEU A CA 1
ATOM 833 C C . LEU A 1 106 ? -5.861 -3.503 21.299 1.00 69.06 106 LEU A C 1
ATOM 835 O O . LEU A 1 106 ? -5.903 -2.460 20.657 1.00 69.06 106 LEU A O 1
ATOM 839 N N . MET A 1 107 ? -6.098 -4.697 20.740 1.00 64.56 107 MET A N 1
ATOM 840 C CA . MET A 1 107 ? -6.240 -4.933 19.297 1.00 64.56 107 MET A CA 1
ATOM 841 C C . MET A 1 107 ? -5.015 -4.445 18.498 1.00 64.56 107 MET A C 1
ATOM 843 O O . MET A 1 107 ? -5.135 -4.029 17.345 1.00 64.56 107 MET A O 1
ATOM 847 N N . MET A 1 108 ? -3.833 -4.513 19.120 1.00 72.31 108 MET A N 1
ATOM 848 C CA . MET A 1 108 ? -2.542 -4.053 18.592 1.00 72.31 108 MET A CA 1
ATOM 849 C C . MET A 1 108 ? -1.602 -5.229 18.247 1.00 72.31 108 MET A C 1
ATOM 851 O O . MET A 1 108 ? -1.881 -6.380 18.570 1.00 72.31 108 MET A O 1
ATOM 855 N N . GLY A 1 109 ? -0.513 -4.954 17.529 1.00 69.69 109 GLY A N 1
ATOM 856 C CA . GLY A 1 109 ? 0.418 -5.940 16.982 1.00 69.69 109 GLY A CA 1
ATOM 857 C C . GLY A 1 109 ? 1.368 -6.453 18.053 1.00 69.69 109 GLY A C 1
ATOM 858 O O . GLY A 1 109 ? 1.510 -5.830 19.103 1.00 69.69 109 GLY A O 1
ATOM 859 N N . ALA A 1 110 ? 2.039 -7.578 17.794 1.00 74.00 110 ALA A N 1
ATOM 860 C CA . ALA A 1 110 ? 2.845 -8.247 18.814 1.00 74.00 110 ALA A CA 1
ATOM 861 C C . ALA A 1 110 ? 3.932 -7.333 19.404 1.00 74.00 110 ALA A C 1
ATOM 863 O O . ALA A 1 110 ? 4.073 -7.284 20.618 1.00 74.00 110 ALA A O 1
ATOM 864 N N . GLU A 1 111 ? 4.624 -6.543 18.577 1.00 72.75 111 GLU A N 1
ATOM 865 C CA . GLU A 1 111 ? 5.598 -5.525 19.020 1.00 72.75 111 GLU A CA 1
ATOM 866 C C . GLU A 1 111 ? 5.015 -4.541 20.033 1.00 72.75 111 GLU A C 1
ATOM 868 O O . GLU A 1 111 ? 5.597 -4.314 21.092 1.00 72.75 111 GLU A O 1
ATOM 873 N N . PHE A 1 112 ? 3.838 -3.995 19.726 1.00 75.12 112 PHE A N 1
ATOM 874 C CA . PHE A 1 112 ? 3.145 -3.062 20.603 1.00 75.12 112 PHE A CA 1
ATOM 875 C C . PHE A 1 112 ? 2.738 -3.742 21.910 1.00 75.12 112 PHE A C 1
ATOM 877 O O . PHE A 1 112 ? 2.882 -3.163 22.979 1.00 75.12 112 PHE A O 1
ATOM 884 N N . CYS A 1 113 ? 2.258 -4.986 21.847 1.00 78.06 113 CYS A N 1
ATOM 885 C CA . CYS A 1 113 ? 1.911 -5.755 23.038 1.00 78.06 113 CYS A CA 1
ATOM 886 C C . CYS A 1 113 ? 3.139 -6.085 23.897 1.00 78.06 113 CYS A C 1
ATOM 888 O O . CYS A 1 113 ? 3.056 -5.995 25.121 1.00 78.06 113 CYS A O 1
ATOM 890 N N . TYR A 1 114 ? 4.279 -6.419 23.284 1.00 78.50 114 TYR A N 1
ATOM 891 C CA . TYR A 1 114 ? 5.534 -6.633 24.004 1.00 78.50 114 TYR A CA 1
ATOM 892 C C . TYR A 1 114 ? 5.970 -5.364 24.738 1.00 78.50 114 TYR A C 1
ATOM 894 O O . TYR A 1 114 ? 6.272 -5.427 25.931 1.00 78.50 114 TYR A O 1
ATOM 902 N N . ASP A 1 115 ? 5.947 -4.213 24.061 1.00 77.62 115 ASP A N 1
ATOM 903 C CA . ASP A 1 115 ? 6.323 -2.951 24.696 1.00 77.62 115 ASP A CA 1
ATOM 904 C C . ASP A 1 115 ? 5.301 -2.507 25.750 1.00 77.62 115 ASP A C 1
ATOM 906 O O . ASP A 1 115 ? 5.688 -2.034 26.813 1.00 77.62 115 ASP A O 1
ATOM 910 N N . ALA A 1 116 ? 4.004 -2.741 25.534 1.00 78.31 116 ALA A N 1
ATOM 911 C CA . ALA A 1 116 ? 2.963 -2.429 26.512 1.00 78.31 116 ALA A CA 1
ATOM 912 C C . ALA A 1 116 ? 3.071 -3.269 27.791 1.00 78.31 116 ALA A C 1
ATOM 914 O O . ALA A 1 116 ? 2.815 -2.762 28.883 1.00 78.31 116 ALA A O 1
ATOM 915 N N . ILE A 1 117 ? 3.489 -4.532 27.681 1.00 80.94 117 ILE A N 1
ATOM 916 C CA . ILE A 1 117 ? 3.753 -5.392 28.842 1.00 80.94 117 ILE A CA 1
ATOM 917 C C . ILE A 1 117 ? 5.016 -4.941 29.582 1.00 80.94 117 ILE A C 1
ATOM 919 O O . ILE A 1 117 ? 5.023 -4.909 30.813 1.00 80.94 117 ILE A O 1
ATOM 923 N N . ALA A 1 118 ? 6.073 -4.574 28.853 1.00 81.50 118 ALA A N 1
ATOM 924 C CA . ALA A 1 118 ? 7.322 -4.100 29.448 1.00 81.50 118 ALA A CA 1
ATOM 925 C C . ALA A 1 118 ? 7.184 -2.702 30.081 1.00 81.50 118 ALA A C 1
ATOM 927 O O . ALA A 1 118 ? 7.749 -2.435 31.142 1.00 81.50 118 ALA A O 1
ATOM 928 N N . ASN A 1 119 ? 6.401 -1.822 29.454 1.00 79.38 119 ASN A N 1
ATOM 929 C CA . ASN A 1 119 ? 6.298 -0.397 29.761 1.00 79.38 119 ASN A CA 1
ATOM 930 C C . ASN A 1 119 ? 4.837 0.068 29.941 1.00 79.38 119 ASN A C 1
ATOM 932 O O . ASN A 1 119 ? 4.417 1.043 29.313 1.00 79.38 119 ASN A O 1
ATOM 936 N N . PRO A 1 120 ? 4.042 -0.536 30.846 1.00 77.00 120 PRO A N 1
ATOM 937 C CA . PRO A 1 120 ? 2.590 -0.319 30.920 1.00 77.00 120 PRO A CA 1
ATOM 938 C C . PRO A 1 120 ? 2.176 1.136 31.185 1.00 77.00 120 PRO A C 1
ATOM 940 O O . PRO A 1 120 ? 1.081 1.553 30.820 1.00 77.00 120 PRO A O 1
ATOM 943 N N . LYS A 1 121 ? 3.059 1.946 31.782 1.00 75.31 121 LYS A N 1
ATOM 944 C CA . LYS A 1 121 ? 2.816 3.373 32.058 1.00 75.31 121 LYS A CA 1
ATOM 945 C C . LYS A 1 121 ? 2.726 4.236 30.793 1.00 75.31 121 LYS A C 1
ATOM 947 O O . LYS A 1 121 ? 2.117 5.301 30.848 1.00 75.31 121 LYS A O 1
ATOM 952 N N . ASN A 1 122 ? 3.321 3.797 29.683 1.00 70.75 122 ASN A N 1
ATOM 953 C CA . ASN A 1 122 ? 3.314 4.531 28.412 1.00 70.75 122 ASN A CA 1
ATOM 954 C C . ASN A 1 122 ? 2.005 4.339 27.630 1.00 70.75 122 ASN A C 1
ATOM 956 O O . ASN A 1 122 ? 1.721 5.096 26.706 1.00 70.75 122 ASN A O 1
ATOM 960 N N . TYR A 1 123 ? 1.201 3.349 28.023 1.00 71.38 123 TYR A N 1
ATOM 961 C CA . TYR A 1 123 ? 0.023 2.878 27.296 1.00 71.38 123 TYR A CA 1
ATOM 962 C C . TYR A 1 123 ? -1.270 3.109 28.080 1.00 71.38 123 TYR A C 1
ATOM 964 O O . TYR A 1 123 ? -2.217 2.330 27.991 1.00 71.38 123 TYR A O 1
ATOM 972 N N . ASP A 1 124 ? -1.311 4.184 28.869 1.00 66.56 124 ASP A N 1
ATOM 973 C CA . ASP A 1 124 ? -2.506 4.568 29.613 1.00 66.56 124 ASP A CA 1
ATOM 974 C C . ASP A 1 124 ? -3.669 4.864 28.645 1.00 66.56 124 ASP A C 1
ATOM 976 O O . ASP A 1 124 ? -3.647 5.824 27.870 1.00 66.56 124 ASP A O 1
ATOM 980 N N . MET A 1 125 ? -4.692 4.009 28.688 1.00 59.81 125 MET A N 1
ATOM 981 C CA . MET A 1 125 ? -5.882 4.068 27.830 1.00 59.81 125 MET A CA 1
ATOM 982 C C . MET A 1 125 ? -6.848 5.189 28.245 1.00 59.81 125 MET A C 1
ATOM 984 O O . MET A 1 125 ? -7.809 5.490 27.530 1.00 59.81 125 MET A O 1
ATOM 988 N N . LEU A 1 126 ? -6.618 5.829 29.396 1.00 60.97 126 LEU A N 1
ATOM 989 C CA . LEU A 1 126 ? -7.430 6.942 29.866 1.00 60.97 126 LEU A CA 1
ATOM 990 C C . LEU A 1 126 ? -6.947 8.247 29.234 1.00 60.97 126 LEU A C 1
ATOM 992 O O . LEU A 1 126 ? -6.096 8.971 29.757 1.00 60.97 126 LEU A O 1
ATOM 996 N N . ARG A 1 127 ? -7.568 8.619 28.111 1.00 52.56 127 ARG A N 1
ATOM 997 C CA . ARG A 1 127 ? -7.457 9.989 27.605 1.00 52.56 127 ARG A CA 1
ATOM 998 C C . ARG A 1 127 ? -8.228 10.930 28.531 1.00 52.56 127 ARG A C 1
ATOM 1000 O O . ARG A 1 127 ? -9.436 11.106 28.396 1.00 52.56 127 ARG A O 1
ATOM 1007 N N . ILE A 1 128 ? -7.523 11.551 29.470 1.00 60.28 128 ILE A N 1
ATOM 1008 C CA . ILE A 1 128 ? -8.103 12.559 30.358 1.00 60.28 128 ILE A CA 1
ATOM 1009 C C . ILE A 1 128 ? -8.375 13.828 29.539 1.00 60.28 128 ILE A C 1
ATOM 1011 O O . ILE A 1 128 ? -7.453 14.535 29.124 1.00 60.28 128 ILE A O 1
ATOM 1015 N N . SER A 1 129 ? -9.654 14.132 29.303 1.00 46.91 129 SER A N 1
ATOM 1016 C CA . SER A 1 129 ? -10.069 15.418 28.738 1.00 46.91 129 SER A CA 1
ATOM 1017 C C . SER A 1 129 ? -9.535 16.561 29.610 1.00 46.91 129 SER A C 1
ATOM 1019 O O . SER A 1 129 ? -9.698 16.517 30.828 1.00 46.91 129 SER A O 1
ATOM 1021 N N . ASN A 1 130 ? -8.932 17.581 28.990 1.00 55.66 130 ASN A N 1
ATOM 1022 C CA . ASN A 1 130 ? -8.312 18.763 29.623 1.00 55.66 130 ASN A CA 1
ATOM 1023 C C . ASN A 1 130 ? -6.910 18.574 30.230 1.00 55.66 130 ASN A C 1
ATOM 1025 O O . ASN A 1 130 ? -6.432 19.464 30.931 1.00 55.66 130 ASN A O 1
ATOM 1029 N N . LYS A 1 131 ? -6.211 17.472 29.939 1.00 59.31 131 LYS A N 1
ATOM 1030 C CA . LYS A 1 131 ? -4.771 17.377 30.215 1.00 59.31 131 LYS A CA 1
ATOM 1031 C C . LYS A 1 131 ? -3.977 17.992 29.056 1.00 59.31 131 LYS A C 1
ATOM 1033 O O . LYS A 1 131 ? -4.263 17.714 27.893 1.00 59.31 131 LYS A O 1
ATOM 1038 N N . SER A 1 132 ? -2.978 18.816 29.363 1.00 58.38 132 SER A N 1
ATOM 1039 C CA . SER A 1 132 ? -1.998 19.263 28.368 1.00 58.38 132 SER A CA 1
ATOM 1040 C C . SER A 1 132 ? -1.041 18.113 28.061 1.00 58.38 132 SER A C 1
ATOM 1042 O O . SER A 1 132 ? -0.413 17.574 28.972 1.00 58.38 132 SER A O 1
ATOM 1044 N N . TYR A 1 133 ? -0.946 17.730 26.789 1.00 60.00 133 TYR A N 1
ATOM 1045 C CA . TYR A 1 133 ? -0.011 16.717 26.306 1.00 60.00 133 TYR A CA 1
ATOM 1046 C C . TYR A 1 133 ? 1.163 17.417 25.621 1.00 60.00 133 TYR A C 1
ATOM 1048 O O . TYR A 1 133 ? 0.953 18.266 24.754 1.00 60.00 133 TYR A O 1
ATOM 1056 N N . THR A 1 134 ? 2.385 17.058 26.001 1.00 52.22 134 THR A N 1
ATOM 1057 C CA . THR A 1 134 ? 3.610 17.549 25.362 1.00 52.22 134 THR A CA 1
ATOM 1058 C C . THR A 1 134 ? 4.214 16.399 24.569 1.00 52.22 134 THR A C 1
ATOM 1060 O O . THR A 1 134 ? 4.395 15.315 25.119 1.00 52.22 134 THR A O 1
ATOM 1063 N N . TYR A 1 135 ? 4.512 16.614 23.288 1.00 40.62 135 TYR A N 1
ATOM 1064 C CA . TYR A 1 135 ? 5.262 15.636 22.502 1.00 40.62 135 TYR A CA 1
ATOM 1065 C C . TYR A 1 135 ? 6.677 15.521 23.068 1.00 40.62 13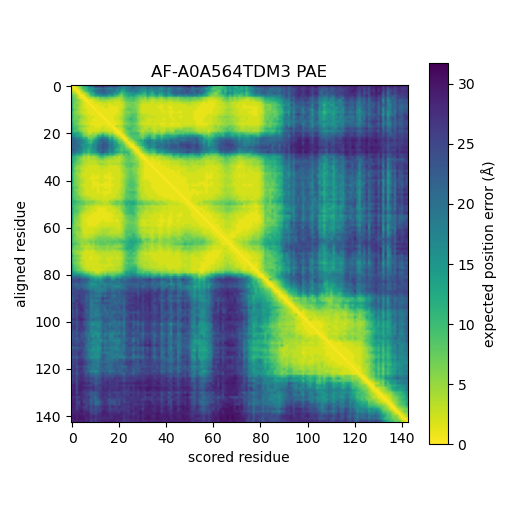5 TYR A C 1
ATOM 1067 O O . TYR A 1 135 ? 7.371 16.530 23.205 1.00 40.62 135 TYR A O 1
ATOM 1075 N N . THR A 1 136 ? 7.110 14.304 23.385 1.00 50.47 136 THR A N 1
ATOM 1076 C CA . THR A 1 136 ? 8.523 14.030 23.645 1.00 50.47 136 THR A CA 1
ATOM 1077 C C . THR A 1 136 ? 9.284 14.183 22.335 1.00 50.47 136 THR A C 1
ATOM 1079 O O . THR A 1 136 ? 8.939 13.549 21.339 1.00 50.47 136 THR A O 1
ATOM 1082 N N . SER A 1 137 ? 10.291 15.053 22.320 1.00 43.25 137 SER A N 1
ATOM 1083 C CA . SER A 1 137 ? 11.277 15.119 21.244 1.00 43.25 137 SER A CA 1
ATOM 1084 C C . SER A 1 137 ? 12.497 14.288 21.632 1.00 43.25 137 SER A C 1
ATOM 1086 O O . SER A 1 137 ? 12.836 14.211 22.813 1.00 43.25 137 SER A O 1
ATOM 1088 N N . ASP A 1 138 ? 13.183 13.705 20.647 1.00 46.06 138 ASP A N 1
ATOM 1089 C CA . ASP A 1 138 ? 14.350 12.823 20.846 1.00 46.06 138 ASP A CA 1
ATOM 1090 C C . ASP A 1 138 ? 15.483 13.454 21.679 1.00 46.06 138 ASP A C 1
ATOM 1092 O O . ASP A 1 138 ? 16.337 12.761 22.227 1.00 46.06 138 ASP A O 1
ATOM 1096 N N . ASN A 1 139 ? 15.463 14.778 21.847 1.00 50.94 139 ASN A N 1
ATOM 1097 C CA . ASN A 1 139 ? 16.398 15.518 22.690 1.00 50.94 139 ASN A CA 1
ATOM 1098 C C . ASN A 1 139 ? 16.143 15.363 24.203 1.00 50.94 139 ASN A C 1
ATOM 1100 O O . ASN A 1 139 ? 16.948 15.855 24.989 1.00 50.94 139 ASN A O 1
ATOM 1104 N N . GLN A 1 140 ? 15.042 14.736 24.632 1.00 46.22 140 GLN A N 1
ATOM 1105 C CA . GLN A 1 140 ? 14.704 14.555 26.053 1.00 46.22 140 GLN A CA 1
ATOM 1106 C C . GLN A 1 140 ? 15.045 13.164 26.610 1.00 46.22 140 GLN A C 1
ATOM 1108 O O . GLN A 1 140 ? 14.941 12.965 27.816 1.00 46.22 140 GLN A O 1
ATOM 1113 N N . SER A 1 141 ? 15.491 12.222 25.774 1.00 42.09 141 SER A N 1
ATOM 1114 C CA . SER A 1 141 ? 15.747 10.826 26.173 1.00 42.09 141 SER A CA 1
ATOM 1115 C C . SER A 1 141 ? 17.203 10.539 26.569 1.00 42.09 141 SER A C 1
ATOM 1117 O O . SER A 1 141 ? 17.590 9.378 26.663 1.00 42.09 141 SER A O 1
ATOM 1119 N N . GLN A 1 142 ? 18.033 11.567 26.774 1.00 39.34 142 GLN A N 1
ATOM 1120 C CA . GLN A 1 142 ? 19.388 11.403 27.315 1.00 39.34 142 GLN A CA 1
ATOM 1121 C C . GLN A 1 142 ? 19.396 11.707 28.819 1.00 39.34 142 GLN A C 1
ATOM 1123 O O . GLN A 1 142 ? 19.716 12.821 29.234 1.00 39.34 142 GLN A O 1
ATOM 1128 N N . SER A 1 143 ? 19.038 10.711 29.631 1.00 35.62 143 SER A N 1
ATOM 1129 C CA . SER A 1 143 ? 19.370 10.652 31.062 1.00 35.62 143 SER A CA 1
ATOM 1130 C C . SER A 1 143 ? 19.498 9.211 31.524 1.00 35.62 143 SER A C 1
ATOM 1132 O O . SER A 1 143 ? 18.504 8.477 31.324 1.00 35.62 143 SER A O 1
#

Organism: NCBI:txid853

Secondary structure (DSSP, 8-state):
-PPPS-EEEEEEETTEEEEEEESSS-S-----HHHHHHHHHHHHHHHHH--S-SSEEEEEEEEE-TTS-EEEEEEEEEESS--GGGS---S-SS--GGGHHHHHHH---HHHHHHHHH-GGGG-----TTPPP-PPPGGG---

Nearest PDB structures (foldseek):
  5dmx-assembly1_A  TM=6.534E-01  e=6.030E-03  Acinetobacter baumannii ACICU
  5dmx-assembly3_F  TM=6.509E-01  e=8.740E-03  Acinetobacter baumannii ACICU
  5dmx-assembly1_B  TM=6.536E-01  e=8.740E-03  Acinetobacter baumannii ACICU
  5d8d-assembly3_F  TM=6.361E-01  e=7.259E-03  Acinetobacter baumannii ACICU
  5dmx-assembly2_C  TM=6.511E-01  e=1.434E-02  Acinetobacter baumannii ACICU

Foldseek 3Di:
DDFFPFKKKFWFAQLDGPDIAGPDDDPPRDDDPVVNVVVNVVSVVVVVVVPDDRTWIWMKGWDADPVRDIDIDTPDTGHPPPPQQRQAPDPDPDADPVLVVVCVVVVHYNVVSVCCVVPVVVVPPDPDPPDDDDDDDPVVPDD